Protein AF-A0A5N9AZ56-F1 (afdb_monomer_lite)

Radius of gyration: 14.03 Å; chains: 1; bounding box: 34×30×37 Å

Foldseek 3Di:
DAADAAEAEALPCQAPQVQFPWDDDDDDDPPDLADDIPDGNLPRDFPQVPQDDPPDHSPGDRPLNVQQVDPSYPYYYYDYSHVVSVVSSVVNRD

pLDDT: mean 82.96, std 14.0, range [46.94, 95.31]

Structure (mmCIF, N/CA/C/O backbone):
data_AF-A0A5N9AZ56-F1
#
_entry.id   AF-A0A5N9AZ56-F1
#
loop_
_atom_site.group_PDB
_atom_site.id
_atom_site.type_symbol
_atom_site.label_atom_id
_atom_site.label_alt_id
_atom_site.label_comp_id
_atom_site.label_asym_id
_atom_site.label_entity_id
_atom_site.label_seq_id
_atom_site.pdbx_PDB_ins_code
_atom_site.Cartn_x
_atom_site.Cartn_y
_atom_site.Cartn_z
_atom_site.occupancy
_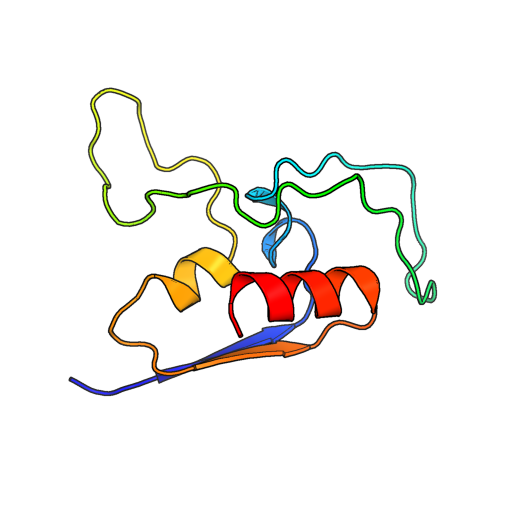atom_site.B_iso_or_equiv
_atom_site.auth_seq_id
_atom_site.auth_comp_id
_atom_site.auth_asym_id
_atom_site.auth_atom_id
_atom_site.pdbx_PDB_model_num
ATOM 1 N N . MET A 1 1 ? -19.996 -1.785 17.658 1.00 76.88 1 MET A N 1
ATOM 2 C CA . MET A 1 1 ? -19.945 -1.023 16.385 1.00 76.88 1 MET A CA 1
ATOM 3 C C . MET A 1 1 ? -19.929 -1.998 15.218 1.00 76.88 1 MET A C 1
ATOM 5 O O . MET A 1 1 ? -19.457 -3.113 15.410 1.00 76.88 1 MET A O 1
ATOM 9 N N . LYS A 1 2 ? -20.441 -1.612 14.041 1.00 86.50 2 LYS A N 1
ATOM 10 C CA . LYS A 1 2 ? -20.310 -2.428 12.820 1.00 86.50 2 LYS A CA 1
ATOM 11 C C . LYS A 1 2 ? -18.835 -2.503 12.407 1.00 86.50 2 LYS A C 1
ATOM 13 O O . LYS A 1 2 ? -18.124 -1.513 12.560 1.00 86.50 2 LYS A O 1
ATOM 18 N N . LYS A 1 3 ? -18.406 -3.665 11.915 1.00 93.38 3 LYS A N 1
ATOM 19 C CA . LYS A 1 3 ? -17.075 -3.881 11.338 1.00 93.38 3 LYS A CA 1
ATOM 20 C C . LYS A 1 3 ? -17.153 -3.797 9.817 1.00 93.38 3 LYS A C 1
ATOM 22 O O . LYS A 1 3 ? -18.118 -4.283 9.228 1.00 93.38 3 LYS A O 1
ATOM 27 N N . TYR A 1 4 ? -16.162 -3.159 9.206 1.00 94.19 4 TYR A N 1
ATOM 28 C CA . TYR A 1 4 ? -16.081 -2.936 7.765 1.00 94.19 4 TYR A CA 1
ATOM 29 C C . TYR A 1 4 ? -14.878 -3.658 7.162 1.00 94.19 4 TYR A C 1
ATOM 31 O O . TYR A 1 4 ? -13.847 -3.832 7.808 1.00 94.19 4 TYR A O 1
ATOM 39 N N . ARG A 1 5 ? -15.000 -4.040 5.890 1.00 94.62 5 ARG A N 1
ATOM 40 C CA . ARG A 1 5 ? -13.896 -4.555 5.075 1.00 94.62 5 ARG A CA 1
ATOM 41 C C . ARG A 1 5 ? -13.650 -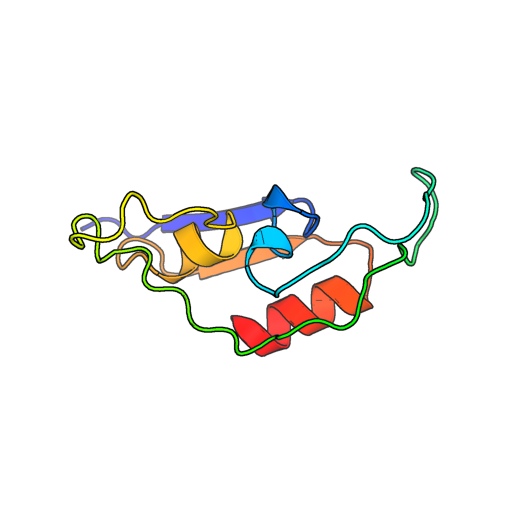3.588 3.935 1.00 94.62 5 ARG A C 1
ATOM 43 O O . ARG A 1 5 ? -14.597 -3.221 3.239 1.00 94.62 5 ARG A O 1
ATOM 50 N N . ALA A 1 6 ? -12.406 -3.174 3.759 1.00 92.69 6 ALA A N 1
ATOM 51 C CA . ALA A 1 6 ? -12.016 -2.237 2.725 1.00 92.69 6 ALA A CA 1
ATOM 52 C C . ALA A 1 6 ? -11.286 -2.938 1.579 1.00 92.69 6 ALA A C 1
ATOM 54 O O . ALA A 1 6 ? -10.535 -3.891 1.786 1.00 92.69 6 ALA A O 1
ATOM 55 N N . GLY A 1 7 ? -11.512 -2.431 0.368 1.00 94.31 7 GLY A N 1
ATOM 56 C CA . GLY A 1 7 ? -10.793 -2.820 -0.837 1.00 94.31 7 GLY A CA 1
ATOM 57 C C . GLY A 1 7 ? -10.086 -1.611 -1.436 1.00 94.31 7 GLY A C 1
ATOM 58 O O . GLY A 1 7 ? -10.698 -0.556 -1.597 1.00 94.31 7 GLY A O 1
ATOM 59 N N . ILE A 1 8 ? -8.812 -1.770 -1.780 1.00 94.44 8 ILE A N 1
ATOM 60 C CA . ILE A 1 8 ? -7.988 -0.751 -2.434 1.00 94.44 8 ILE A CA 1
ATOM 61 C C . ILE A 1 8 ? -7.607 -1.278 -3.813 1.00 94.44 8 ILE A C 1
ATOM 63 O O . ILE A 1 8 ? -7.020 -2.351 -3.930 1.00 94.44 8 ILE A O 1
ATOM 67 N N . ILE A 1 9 ? -7.935 -0.534 -4.869 1.00 94.50 9 ILE A N 1
ATOM 68 C CA . ILE A 1 9 ? -7.555 -0.884 -6.242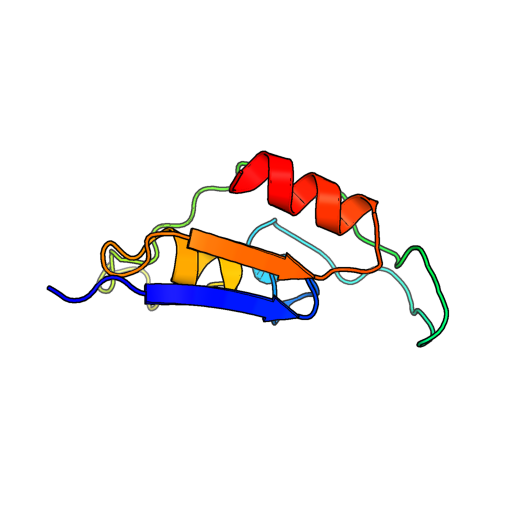 1.00 94.50 9 ILE A CA 1
ATOM 69 C C . ILE A 1 9 ? -6.464 0.086 -6.689 1.00 94.50 9 ILE A C 1
ATOM 71 O O . ILE A 1 9 ? -6.722 1.265 -6.922 1.00 94.50 9 ILE A O 1
ATOM 75 N N . GLY A 1 10 ? -5.244 -0.432 -6.816 1.00 93.00 10 GLY A N 1
ATOM 76 C CA . GLY A 1 10 ? -4.047 0.335 -7.141 1.00 93.00 10 GLY A CA 1
ATOM 77 C C . GLY A 1 10 ? -3.322 0.868 -5.903 1.00 93.00 10 GLY A C 1
ATOM 78 O O . GLY A 1 10 ? -3.841 1.677 -5.141 1.00 93.00 10 GLY A O 1
ATOM 79 N N . LEU A 1 11 ? -2.059 0.476 -5.766 1.00 94.00 11 LEU A N 1
ATOM 80 C CA . LEU A 1 11 ? -1.119 0.871 -4.718 1.00 94.00 11 LEU A CA 1
ATOM 81 C C . LEU A 1 11 ? -0.123 1.910 -5.252 1.00 94.00 11 LEU A C 1
ATOM 83 O O . LEU A 1 11 ? 1.086 1.816 -5.062 1.00 94.00 11 LEU A O 1
ATOM 87 N N . GLY A 1 12 ? -0.631 2.895 -5.996 1.00 91.19 12 GLY A N 1
ATOM 88 C CA . GLY A 1 12 ? 0.146 4.053 -6.444 1.00 91.19 12 GLY A CA 1
ATOM 89 C C . GLY A 1 12 ? 0.360 5.077 -5.329 1.00 91.19 12 GLY A C 1
ATOM 90 O O . GLY A 1 12 ? 0.206 4.763 -4.151 1.00 91.19 12 GLY A O 1
ATOM 91 N N . THR A 1 13 ? 0.663 6.322 -5.710 1.00 88.19 13 THR A N 1
ATOM 92 C CA . THR A 1 13 ? 0.886 7.439 -4.776 1.00 88.19 13 THR A CA 1
ATOM 93 C C . THR A 1 13 ? -0.207 7.511 -3.709 1.00 88.19 13 THR A C 1
ATOM 95 O O . THR A 1 13 ? 0.076 7.231 -2.553 1.00 88.19 13 THR A O 1
ATOM 98 N N . MET A 1 14 ? -1.466 7.744 -4.088 1.00 87.06 14 MET A N 1
ATOM 99 C CA . MET A 1 14 ? -2.567 7.837 -3.114 1.00 87.06 14 MET A CA 1
ATOM 100 C C . MET A 1 14 ? -2.946 6.498 -2.473 1.00 87.06 14 MET A C 1
ATOM 102 O O . MET A 1 14 ? -3.459 6.474 -1.359 1.00 87.06 14 MET A O 1
ATOM 106 N N . GLY A 1 15 ? -2.718 5.384 -3.173 1.00 91.62 15 GLY A N 1
ATOM 107 C CA . GLY A 1 15 ? -3.090 4.057 -2.685 1.00 91.62 15 GLY A CA 1
ATOM 108 C C . GLY A 1 15 ? -2.243 3.602 -1.500 1.00 91.62 15 GLY A C 1
ATOM 109 O O . GLY A 1 15 ? -2.792 3.050 -0.554 1.00 91.62 15 GLY A O 1
ATOM 110 N N . MET A 1 16 ? -0.928 3.853 -1.543 1.00 91.94 16 MET A N 1
ATOM 111 C CA . MET A 1 16 ? 0.018 3.374 -0.524 1.00 91.94 16 MET A CA 1
ATOM 112 C C . MET A 1 16 ? 1.319 4.184 -0.457 1.00 91.94 16 MET A C 1
ATOM 114 O O . MET A 1 16 ? 1.830 4.458 0.623 1.00 91.94 16 MET A O 1
ATOM 118 N N . LEU A 1 17 ? 1.882 4.566 -1.608 1.00 90.19 17 LEU A N 1
ATOM 119 C CA . LEU A 1 17 ? 3.285 4.990 -1.663 1.00 90.19 17 LEU A CA 1
ATOM 120 C C . LEU A 1 17 ? 3.565 6.321 -0.963 1.00 90.19 17 LEU A C 1
ATOM 122 O O . LEU A 1 17 ? 4.692 6.551 -0.537 1.00 90.19 17 LEU A O 1
ATOM 126 N N . LEU A 1 18 ? 2.567 7.200 -0.867 1.00 84.31 18 LEU A N 1
ATOM 127 C CA . LEU A 1 18 ? 2.729 8.569 -0.380 1.00 84.31 18 LEU A CA 1
ATOM 128 C C . LEU A 1 18 ? 3.420 8.650 0.998 1.00 84.31 18 LEU A C 1
ATOM 130 O O . LEU A 1 18 ? 4.213 9.559 1.221 1.00 84.31 18 LEU A O 1
ATOM 134 N N . ASN A 1 19 ? 3.194 7.660 1.863 1.00 82.81 19 ASN A N 1
ATOM 135 C CA . ASN A 1 19 ? 3.758 7.590 3.214 1.00 82.81 19 ASN A CA 1
ATOM 136 C C . ASN A 1 19 ? 5.037 6.757 3.349 1.00 82.81 19 ASN A C 1
ATOM 138 O O . ASN A 1 19 ? 5.568 6.638 4.450 1.00 82.81 19 ASN A O 1
ATOM 142 N N . MET A 1 20 ? 5.534 6.174 2.260 1.00 87.81 20 MET A N 1
ATOM 143 C CA . MET A 1 20 ? 6.726 5.317 2.254 1.00 87.81 20 MET A CA 1
ATOM 144 C C . MET A 1 20 ? 7.964 6.050 1.718 1.00 87.81 20 MET A C 1
ATOM 146 O O . MET A 1 20 ? 8.841 5.429 1.121 1.00 87.81 20 MET A O 1
ATOM 150 N N . GLU A 1 21 ? 8.000 7.381 1.856 1.00 81.56 21 GLU A N 1
ATOM 151 C CA . GLU A 1 21 ? 9.057 8.257 1.315 1.00 81.56 21 GLU A CA 1
ATOM 152 C C . GLU A 1 21 ? 9.282 8.088 -0.201 1.00 81.56 21 GLU A C 1
ATOM 154 O O . GLU A 1 21 ? 10.350 8.383 -0.746 1.00 81.56 21 GLU A O 1
ATOM 159 N N . HIS A 1 22 ? 8.241 7.640 -0.906 1.00 83.38 22 HIS A N 1
ATOM 160 C CA . HIS A 1 22 ? 8.280 7.426 -2.341 1.00 83.38 22 HIS A CA 1
ATOM 161 C C . HIS A 1 22 ? 8.610 8.713 -3.093 1.00 83.38 22 HIS A C 1
ATOM 163 O O . HIS A 1 22 ? 8.007 9.768 -2.883 1.00 83.38 22 HIS A O 1
ATOM 169 N N . ARG A 1 23 ? 9.490 8.587 -4.085 1.00 81.31 23 ARG A N 1
ATOM 170 C CA . ARG A 1 23 ? 9.719 9.615 -5.098 1.00 81.31 23 ARG A CA 1
ATOM 171 C C . ARG A 1 23 ? 9.236 9.112 -6.442 1.00 81.31 23 ARG A C 1
ATOM 173 O O . ARG A 1 23 ? 9.522 7.976 -6.828 1.00 81.31 23 ARG A O 1
ATOM 180 N N . ARG A 1 24 ? 8.530 9.969 -7.186 1.00 78.56 24 ARG A N 1
ATOM 181 C CA . ARG A 1 24 ? 8.190 9.671 -8.579 1.00 78.56 24 ARG A CA 1
ATOM 182 C C . ARG A 1 24 ? 9.489 9.451 -9.344 1.00 78.56 24 ARG A C 1
ATOM 184 O O . ARG A 1 24 ? 10.273 10.381 -9.509 1.00 78.56 24 ARG A O 1
ATOM 191 N N . ILE A 1 25 ? 9.677 8.234 -9.837 1.00 78.56 25 ILE A N 1
ATOM 192 C CA . ILE A 1 25 ? 10.769 7.909 -10.741 1.00 78.56 25 ILE A CA 1
ATOM 193 C C . ILE A 1 25 ? 10.176 7.562 -12.104 1.00 78.56 25 ILE A C 1
ATOM 195 O O . ILE A 1 25 ? 9.244 6.774 -12.198 1.00 78.56 25 ILE A O 1
ATOM 199 N N . GLY A 1 26 ? 10.670 8.207 -13.156 1.00 85.19 26 GLY A N 1
ATOM 200 C CA . GLY A 1 26 ? 10.300 7.904 -14.537 1.00 85.19 26 GLY A CA 1
ATOM 201 C C . GLY A 1 26 ? 8.813 8.039 -14.900 1.00 85.19 26 GLY A C 1
ATOM 202 O O . GLY A 1 26 ? 8.005 8.714 -14.250 1.00 85.19 26 GLY A O 1
ATOM 203 N N . PHE A 1 27 ? 8.487 7.390 -16.014 1.00 86.50 27 PHE A N 1
ATOM 204 C CA . PHE A 1 27 ? 7.154 7.280 -16.592 1.00 86.50 27 PHE A CA 1
ATOM 205 C C . PHE A 1 27 ? 6.846 5.801 -16.826 1.00 86.50 27 PHE A C 1
ATOM 207 O O . PHE A 1 27 ? 7.759 4.995 -16.987 1.00 86.50 27 PHE A O 1
ATOM 214 N N . TRP A 1 28 ? 5.564 5.459 -16.851 1.00 86.69 28 TRP A N 1
ATOM 215 C CA . TRP A 1 28 ? 5.087 4.117 -17.163 1.00 86.69 28 TRP A CA 1
ATOM 216 C C . TRP A 1 28 ? 3.840 4.207 -18.029 1.00 86.69 28 TRP A C 1
ATOM 218 O O . TRP A 1 28 ? 3.128 5.217 -18.031 1.00 86.69 28 TRP A O 1
ATOM 228 N N 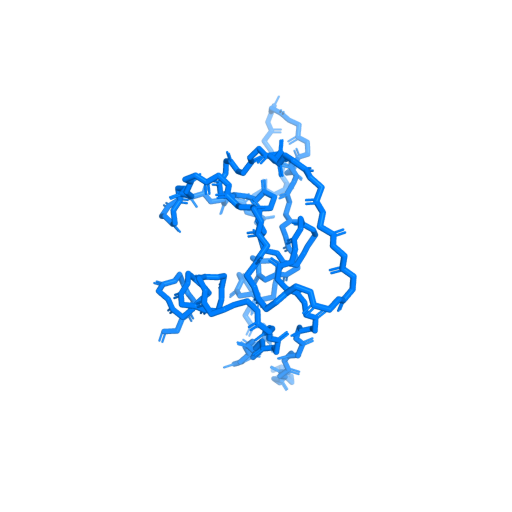. LYS A 1 29 ? 3.557 3.120 -18.732 1.00 90.31 29 LYS A N 1
ATOM 229 C CA . LYS A 1 29 ? 2.362 2.934 -19.535 1.00 90.31 29 LYS A CA 1
ATOM 230 C C . LYS A 1 29 ? 1.304 2.115 -18.788 1.00 90.31 29 LYS A C 1
ATOM 232 O O . LYS A 1 29 ? 1.606 1.397 -17.822 1.00 90.31 29 LYS A O 1
ATOM 237 N N . PRO A 1 30 ? 0.033 2.192 -19.205 1.00 84.31 30 PRO A N 1
ATOM 238 C CA . PRO A 1 30 ? -1.034 1.352 -18.669 1.00 84.31 30 PRO A CA 1
ATOM 239 C C . PRO A 1 30 ? -0.805 -0.160 -18.800 1.00 84.31 30 PRO A C 1
ATOM 241 O O . PRO A 1 30 ? -1.473 -0.908 -18.104 1.00 84.31 30 PRO A O 1
ATOM 244 N N . GLU A 1 31 ? 0.140 -0.629 -19.598 1.00 89.00 31 GLU A N 1
ATOM 245 C CA . GLU A 1 31 ? 0.447 -2.050 -19.790 1.00 89.00 31 GLU A CA 1
ATOM 246 C C . GLU A 1 31 ? 1.625 -2.560 -18.939 1.00 89.00 31 GLU A C 1
ATOM 248 O O . GLU A 1 31 ? 1.735 -3.761 -18.710 1.00 89.00 31 GLU A O 1
ATOM 253 N N . ASP A 1 32 ? 2.472 -1.673 -18.406 1.00 89.44 32 ASP A N 1
ATOM 254 C CA . ASP A 1 32 ? 3.712 -2.067 -17.718 1.00 89.44 32 ASP A CA 1
ATOM 255 C C . ASP A 1 32 ? 3.458 -2.893 -16.447 1.00 89.44 32 ASP A C 1
ATOM 257 O O . ASP A 1 32 ? 3.005 -2.363 -15.431 1.00 89.44 32 ASP A O 1
ATOM 261 N N . ALA A 1 33 ? 3.787 -4.182 -16.447 1.00 87.75 33 ALA A N 1
ATOM 262 C CA . ALA A 1 33 ? 3.574 -5.030 -15.271 1.00 87.75 33 ALA A CA 1
ATOM 263 C C . ALA A 1 33 ? 4.304 -4.504 -14.021 1.00 87.75 33 ALA A C 1
ATOM 265 O O . ALA A 1 33 ? 3.753 -4.557 -12.927 1.00 87.75 33 ALA A O 1
ATOM 266 N N . ILE A 1 34 ? 5.502 -3.944 -14.201 1.00 90.31 34 ILE A N 1
ATOM 267 C CA . ILE A 1 34 ? 6.320 -3.341 -13.145 1.00 90.31 34 ILE A CA 1
ATOM 268 C C . ILE A 1 34 ? 6.438 -1.852 -13.439 1.00 90.31 34 ILE A C 1
ATOM 270 O O . ILE A 1 34 ? 6.850 -1.458 -14.530 1.00 90.31 34 ILE A O 1
ATOM 274 N N . ARG A 1 35 ? 6.081 -1.017 -12.468 1.00 89.00 35 ARG A N 1
ATOM 275 C CA . ARG A 1 35 ? 6.170 0.434 -12.583 1.00 89.00 35 ARG A CA 1
ATOM 276 C C . ARG A 1 35 ? 7.403 0.911 -11.828 1.00 89.00 35 ARG A C 1
ATOM 278 O O . ARG A 1 35 ? 7.625 0.479 -10.694 1.00 89.00 35 ARG A O 1
ATOM 285 N N . PRO A 1 36 ? 8.170 1.855 -12.396 1.00 87.19 36 PRO A N 1
ATOM 286 C CA . PRO A 1 36 ? 9.254 2.493 -11.674 1.00 87.19 36 PRO A CA 1
ATOM 287 C C . PRO A 1 36 ? 8.762 2.993 -10.306 1.00 87.19 36 PRO A C 1
ATOM 289 O O . PRO A 1 36 ? 7.829 3.794 -10.195 1.00 87.19 36 PRO A O 1
ATOM 292 N N . THR A 1 37 ? 9.361 2.449 -9.256 1.00 85.69 37 THR A N 1
ATOM 293 C CA . THR A 1 37 ? 9.076 2.762 -7.858 1.00 85.69 37 THR A CA 1
ATOM 294 C C . THR A 1 37 ? 10.422 2.959 -7.176 1.00 85.69 37 THR A C 1
ATOM 296 O O . THR A 1 37 ? 11.313 2.130 -7.349 1.00 85.69 37 THR A O 1
ATOM 299 N N . SER A 1 38 ? 10.610 4.091 -6.493 1.00 88.00 38 SER A N 1
ATOM 300 C CA . SER A 1 38 ? 11.818 4.323 -5.698 1.00 88.00 38 SER A CA 1
ATOM 301 C C . SER A 1 38 ? 11.944 3.259 -4.610 1.00 88.00 38 SER A C 1
ATOM 303 O O . SER A 1 38 ? 10.975 2.561 -4.309 1.00 88.00 38 SER A O 1
ATOM 305 N N . GLU A 1 39 ? 13.110 3.183 -3.976 1.00 90.06 39 GLU A N 1
ATOM 306 C CA . GLU A 1 39 ? 13.218 2.489 -2.696 1.00 90.06 39 GLU A CA 1
ATOM 307 C C . GLU A 1 39 ? 12.145 3.016 -1.729 1.00 90.06 39 GLU A C 1
ATOM 309 O O . GLU A 1 39 ? 11.796 4.204 -1.762 1.00 90.06 39 GLU A O 1
ATOM 314 N N . LEU A 1 40 ? 11.557 2.101 -0.959 1.00 90.44 40 LEU A N 1
ATOM 315 C CA . LEU A 1 40 ? 10.432 2.376 -0.076 1.00 90.44 40 LEU A CA 1
ATOM 316 C C . LEU A 1 40 ? 10.879 2.218 1.369 1.00 90.44 40 LEU A C 1
ATOM 318 O O . LEU A 1 40 ? 11.442 1.191 1.740 1.00 90.44 40 LEU A O 1
ATOM 322 N N . ASN A 1 41 ? 10.536 3.194 2.202 1.00 90.44 41 ASN A N 1
ATOM 323 C CA . ASN A 1 41 ? 10.639 3.048 3.645 1.00 90.44 41 ASN A CA 1
ATOM 324 C C . ASN A 1 41 ? 9.381 2.330 4.167 1.00 90.44 41 ASN A C 1
ATOM 326 O O . ASN A 1 41 ? 8.425 2.957 4.627 1.00 90.44 41 ASN A O 1
ATOM 330 N N . ILE A 1 42 ? 9.359 0.998 4.030 1.00 91.00 42 ILE A N 1
ATOM 331 C CA . ILE A 1 42 ? 8.184 0.144 4.309 1.00 91.00 42 ILE A CA 1
ATOM 332 C C . ILE A 1 42 ? 7.699 0.299 5.756 1.00 91.00 42 ILE A C 1
ATOM 334 O O . ILE A 1 42 ? 6.496 0.246 6.014 1.00 91.00 42 ILE A O 1
ATOM 338 N N . HIS A 1 43 ? 8.608 0.571 6.694 1.00 87.50 43 HIS A N 1
ATOM 339 C CA . HIS A 1 43 ? 8.313 0.718 8.122 1.00 87.50 43 HIS A CA 1
ATOM 340 C C . HIS A 1 43 ? 8.194 2.177 8.587 1.00 87.50 43 HIS A C 1
ATOM 342 O O . HIS A 1 43 ? 8.158 2.432 9.794 1.00 87.50 43 HIS A O 1
ATOM 348 N N . HIS A 1 44 ? 8.110 3.141 7.662 1.00 83.69 44 HIS A N 1
ATOM 349 C CA . HIS A 1 44 ? 7.907 4.543 8.015 1.00 83.69 44 HIS A CA 1
ATOM 350 C C . HIS A 1 44 ? 6.621 4.706 8.841 1.00 83.69 44 HIS A C 1
ATOM 352 O O . HIS A 1 44 ? 5.531 4.305 8.413 1.00 83.69 44 HIS A O 1
ATOM 358 N N . LYS A 1 45 ? 6.753 5.257 10.051 1.00 71.00 45 LYS A N 1
ATOM 359 C CA . LYS A 1 45 ? 5.635 5.419 10.985 1.00 71.00 45 LYS A CA 1
ATOM 360 C C . LYS A 1 45 ? 4.821 6.654 10.632 1.00 71.00 45 LYS A C 1
ATOM 362 O O . LYS A 1 45 ? 5.369 7.722 10.382 1.00 71.00 45 LYS A O 1
ATOM 367 N N . THR A 1 46 ? 3.503 6.507 10.672 1.00 65.06 46 THR A N 1
ATOM 368 C CA . THR A 1 46 ? 2.549 7.586 10.412 1.00 65.06 46 THR A CA 1
ATOM 369 C C . THR A 1 46 ? 1.593 7.684 11.586 1.00 65.06 46 THR A C 1
ATOM 371 O O . THR A 1 46 ? 1.007 6.681 11.982 1.00 65.06 46 THR A O 1
ATOM 374 N N . TYR A 1 47 ? 1.410 8.885 12.120 1.00 61.44 47 TYR A N 1
ATOM 375 C CA . TYR A 1 47 ? 0.525 9.143 13.255 1.00 61.44 47 TYR A CA 1
ATOM 376 C C . TYR A 1 47 ? -0.763 9.784 12.726 1.00 61.44 47 TYR A C 1
ATOM 378 O O . TYR A 1 47 ? -0.947 10.997 12.784 1.00 61.44 47 TYR A O 1
ATOM 386 N N . LEU A 1 48 ? -1.610 8.978 12.076 1.00 61.16 48 LEU A N 1
ATOM 387 C CA . LEU A 1 48 ? -2.784 9.473 11.344 1.00 61.16 48 LEU A CA 1
ATOM 388 C C . LEU A 1 48 ? -3.932 9.914 12.255 1.00 61.16 48 LEU A C 1
ATOM 390 O O . LEU A 1 48 ? -4.693 10.804 11.881 1.00 61.16 48 LEU A O 1
ATOM 394 N N . HIS A 1 49 ? -4.051 9.311 13.437 1.00 53.66 49 HIS A N 1
ATOM 395 C CA . HIS A 1 49 ? -5.105 9.607 14.406 1.00 53.66 49 HIS A CA 1
ATOM 396 C C . HIS A 1 49 ? -4.733 10.701 15.422 1.00 53.66 49 HIS A C 1
ATOM 398 O O . HIS A 1 49 ? -5.605 11.177 16.147 1.00 53.66 49 HIS A O 1
ATOM 404 N N . GLU A 1 50 ? -3.479 11.164 15.449 1.00 54.34 50 GLU A N 1
ATOM 405 C CA . GLU A 1 50 ? -3.043 12.314 16.256 1.00 54.34 50 GLU A CA 1
ATOM 406 C C . GLU A 1 50 ? -3.338 13.632 15.515 1.00 54.34 50 GLU A C 1
ATOM 408 O O . GLU A 1 50 ? -2.456 14.433 15.203 1.00 54.34 50 GLU A O 1
ATOM 413 N N . ILE A 1 51 ? -4.608 13.871 15.179 1.00 52.06 51 ILE A N 1
ATOM 414 C CA . ILE A 1 51 ? -5.046 15.106 14.512 1.00 52.06 51 ILE A CA 1
ATOM 415 C C . ILE A 1 51 ? -5.280 16.181 15.575 1.00 52.06 51 ILE A C 1
ATOM 417 O O . ILE A 1 51 ? -6.415 16.487 15.902 1.00 52.06 51 ILE A O 1
ATOM 421 N N . VAL A 1 52 ? -4.190 16.666 16.166 1.00 47.47 52 VAL A N 1
ATOM 422 C CA . VAL A 1 52 ? -3.837 18.065 16.479 1.00 47.47 52 VAL A CA 1
ATOM 423 C C . VAL A 1 52 ? -2.478 17.955 17.169 1.00 47.47 52 VAL A C 1
ATOM 425 O O . VAL A 1 52 ? -2.393 17.819 18.386 1.00 47.47 52 VAL A O 1
ATOM 428 N N . THR A 1 53 ? -1.402 18.005 16.392 1.00 52.47 53 THR A N 1
ATOM 429 C CA . THR A 1 53 ? -0.124 18.461 16.940 1.00 52.47 53 THR A CA 1
ATOM 430 C C . THR A 1 53 ? 0.069 19.909 16.511 1.00 52.47 53 THR A C 1
ATOM 432 O O . THR A 1 53 ? -0.432 20.355 15.476 1.00 52.47 53 THR A O 1
ATOM 435 N N . ASP A 1 54 ? 0.816 20.651 17.311 1.00 51.00 54 ASP A N 1
ATOM 436 C CA . ASP A 1 54 ? 1.350 21.991 17.055 1.00 51.00 54 ASP A CA 1
ATOM 437 C C . ASP A 1 54 ? 2.128 22.123 15.723 1.00 51.00 54 ASP A C 1
ATOM 439 O O . ASP A 1 54 ? 2.525 23.221 15.338 1.00 51.00 54 ASP A O 1
ATOM 443 N N . LYS A 1 55 ? 2.310 21.015 14.991 1.00 48.97 55 LYS A N 1
ATOM 444 C CA . LYS A 1 55 ? 3.075 20.899 13.744 1.00 48.97 55 LYS A CA 1
ATOM 445 C C . LYS A 1 55 ? 2.229 20.828 12.464 1.00 48.97 55 LYS A C 1
ATOM 447 O O . LYS A 1 55 ? 2.798 20.717 11.381 1.00 48.97 55 LYS A O 1
ATOM 452 N N . GLY A 1 56 ? 0.903 20.953 12.559 1.00 47.12 56 GLY A N 1
ATOM 453 C CA . GLY A 1 56 ? -0.001 21.009 11.402 1.00 47.12 56 GLY A CA 1
ATOM 454 C C . GLY A 1 56 ? -0.690 19.680 11.075 1.00 47.12 56 GLY A C 1
ATOM 455 O O . GLY A 1 56 ? -0.483 18.671 11.743 1.00 47.12 56 GLY A O 1
ATOM 456 N N . ALA A 1 57 ? -1.579 19.701 10.071 1.00 46.94 57 ALA A N 1
ATOM 457 C CA . ALA A 1 57 ? -2.354 18.532 9.648 1.00 46.94 57 ALA A CA 1
ATOM 458 C C . ALA A 1 57 ? -1.441 17.333 9.354 1.00 46.94 57 ALA A C 1
ATOM 460 O O . ALA A 1 57 ? -0.339 17.525 8.833 1.00 46.94 57 ALA A O 1
ATOM 461 N N . SER A 1 58 ? -1.932 16.116 9.635 1.00 53.00 58 SER A N 1
ATOM 462 C CA . SER A 1 58 ? -1.349 14.863 9.140 1.00 53.00 58 SER A CA 1
ATOM 463 C C . SER A 1 58 ? -1.243 14.971 7.624 1.00 53.00 58 SER A C 1
ATOM 465 O O . SER A 1 58 ? -2.203 14.795 6.869 1.00 53.00 58 SER A O 1
ATOM 467 N N . SER A 1 59 ? -0.084 15.428 7.184 1.00 51.25 59 SER A N 1
ATOM 468 C CA . SER A 1 59 ? 0.187 15.692 5.797 1.00 51.25 59 SER A CA 1
ATOM 469 C C . SER A 1 59 ? 0.621 14.344 5.262 1.00 51.25 59 SER A C 1
ATOM 471 O O . SER A 1 59 ? 1.684 13.841 5.609 1.00 51.25 59 SER A O 1
ATOM 473 N N . PHE A 1 60 ? -0.274 13.774 4.450 1.00 54.47 60 PHE A N 1
ATOM 474 C CA . PHE A 1 60 ? -0.015 12.692 3.506 1.00 54.47 60 PHE A CA 1
ATOM 475 C C . PHE A 1 60 ? -0.389 11.250 3.900 1.00 54.47 60 PHE A C 1
ATOM 477 O O . PHE A 1 60 ? 0.297 10.320 3.507 1.00 54.47 60 PHE A O 1
ATOM 484 N N . ALA A 1 61 ? -1.549 11.015 4.528 1.00 67.81 61 ALA A N 1
ATOM 485 C CA . ALA A 1 61 ? -2.127 9.663 4.608 1.00 67.81 61 ALA A CA 1
ATOM 486 C C . ALA A 1 61 ? -2.344 9.028 3.215 1.00 67.81 61 ALA A C 1
ATOM 488 O O . ALA A 1 61 ? -3.015 9.619 2.363 1.00 67.81 61 ALA A O 1
ATOM 489 N N . SER A 1 62 ? -1.837 7.812 2.986 1.00 84.75 62 SER A N 1
ATOM 490 C CA . SER A 1 62 ? -2.338 6.966 1.896 1.00 84.75 62 SER A CA 1
ATOM 491 C C . SER A 1 62 ? -3.689 6.351 2.282 1.00 84.75 62 SER A C 1
ATOM 493 O O . SER A 1 62 ? -4.017 6.248 3.468 1.00 84.75 62 SER A O 1
ATOM 495 N N . TYR A 1 63 ? -4.484 5.909 1.303 1.00 88.44 63 TYR A N 1
ATOM 496 C CA . TYR A 1 63 ? -5.727 5.191 1.604 1.00 88.44 63 TYR A CA 1
ATOM 497 C C . TYR A 1 63 ? -5.467 3.902 2.394 1.00 88.44 63 TYR A C 1
ATOM 499 O O . TYR A 1 63 ? -6.257 3.581 3.276 1.00 88.44 63 TYR A O 1
ATOM 507 N N . ALA A 1 64 ? -4.364 3.195 2.128 1.00 90.94 64 ALA A N 1
ATOM 508 C CA . ALA A 1 64 ? -3.988 2.004 2.888 1.00 90.94 64 ALA A CA 1
ATOM 509 C C . ALA A 1 64 ? -3.738 2.311 4.368 1.00 90.94 64 ALA A C 1
ATOM 511 O O . ALA A 1 64 ? -4.318 1.652 5.228 1.00 90.94 64 ALA A O 1
ATOM 512 N N . ASP A 1 65 ? -2.961 3.353 4.672 1.00 86.12 65 ASP A N 1
ATOM 513 C CA . ASP A 1 65 ? -2.707 3.736 6.065 1.00 86.12 65 ASP A CA 1
ATOM 514 C C . ASP A 1 65 ? -3.994 4.190 6.763 1.00 86.12 65 ASP A C 1
ATOM 516 O O . ASP A 1 65 ? -4.270 3.780 7.888 1.00 86.12 65 ASP A O 1
ATOM 520 N N . ALA A 1 66 ? -4.817 4.990 6.076 1.00 83.06 66 ALA A N 1
ATOM 521 C CA . ALA A 1 66 ? -6.075 5.477 6.629 1.00 83.06 66 ALA A CA 1
ATOM 522 C C . ALA A 1 66 ? -7.062 4.344 6.931 1.00 83.06 66 ALA A C 1
ATOM 524 O O . ALA A 1 66 ? -7.855 4.465 7.853 1.00 83.06 66 ALA A O 1
ATOM 525 N N . LEU A 1 67 ? -7.055 3.262 6.154 1.00 87.69 67 LEU A N 1
ATOM 526 C CA . LEU A 1 67 ? -7.946 2.125 6.375 1.00 87.69 67 LEU A CA 1
ATOM 527 C C . LEU A 1 67 ? -7.407 1.167 7.442 1.00 87.69 67 LEU A C 1
ATOM 529 O O . LEU A 1 67 ? -8.207 0.629 8.203 1.00 87.69 67 LEU A O 1
ATOM 533 N N . GLN A 1 68 ? -6.087 0.985 7.529 1.00 86.31 68 GLN A N 1
ATOM 534 C CA . GLN A 1 68 ? -5.471 0.097 8.517 1.00 86.31 68 GLN A CA 1
ATOM 535 C C . GLN A 1 68 ? -5.496 0.676 9.940 1.00 86.31 68 GLN A C 1
ATOM 537 O O . GLN A 1 68 ? -5.692 -0.066 10.897 1.00 86.31 68 GLN A O 1
ATOM 542 N N . ASP A 1 69 ? -5.325 1.992 10.100 1.00 80.81 69 ASP A N 1
ATOM 543 C CA . ASP A 1 69 ? -5.243 2.649 11.419 1.00 80.81 69 ASP A CA 1
ATOM 544 C C . ASP A 1 69 ? -6.617 2.843 12.100 1.00 80.81 69 ASP A C 1
ATOM 546 O O . ASP A 1 69 ? -6.733 3.476 13.148 1.00 80.81 69 ASP A O 1
ATOM 550 N N . ARG A 1 70 ? -7.703 2.331 11.504 1.00 81.44 70 ARG A N 1
ATOM 551 C CA . ARG A 1 70 ? -9.079 2.587 11.952 1.00 81.44 70 ARG A CA 1
ATOM 552 C C . ARG A 1 70 ? -9.721 1.352 12.588 1.00 81.44 70 ARG A C 1
ATOM 554 O O . ARG A 1 70 ? -9.912 0.346 11.905 1.00 81.44 70 ARG A O 1
ATOM 561 N N . PRO A 1 71 ? -10.164 1.425 13.859 1.00 85.56 71 PRO A N 1
ATOM 562 C CA . PRO A 1 71 ? -10.693 0.269 14.583 1.00 85.56 71 PRO A CA 1
ATOM 563 C C . PRO A 1 71 ? -12.038 -0.239 14.040 1.00 85.56 71 PRO A C 1
ATOM 565 O O . PRO A 1 71 ? -12.487 -1.329 14.414 1.00 85.56 71 PRO A O 1
ATOM 568 N N . GLU A 1 72 ? -12.724 0.529 13.191 1.00 87.81 72 GLU A N 1
ATOM 569 C CA . GLU A 1 72 ? -13.954 0.091 12.532 1.00 87.81 72 GLU A CA 1
ATOM 570 C C . GLU A 1 72 ? -13.689 -0.864 11.362 1.00 87.81 72 GLU A C 1
ATOM 572 O O . GLU A 1 72 ? -14.597 -1.605 10.982 1.00 87.81 72 GLU A O 1
ATOM 577 N N . PHE A 1 73 ? -12.472 -0.889 10.812 1.00 90.00 73 PHE A N 1
ATOM 578 C CA . PHE A 1 73 ? -12.090 -1.824 9.760 1.00 90.00 73 PHE A CA 1
ATOM 579 C C . PHE A 1 73 ? -11.468 -3.085 10.366 1.00 90.00 73 PHE A C 1
ATOM 581 O O . PHE A 1 73 ? -10.639 -3.023 11.267 1.00 90.00 73 PHE A O 1
ATOM 588 N N . GLU A 1 74 ? -11.911 -4.252 9.902 1.00 92.94 74 GLU A N 1
ATOM 589 C CA . GLU A 1 74 ? -11.345 -5.554 10.294 1.00 92.94 74 GLU A CA 1
ATOM 590 C C . GLU A 1 74 ? -10.425 -6.147 9.222 1.00 92.94 74 GLU A C 1
ATOM 592 O O . GLU A 1 74 ? -9.754 -7.145 9.466 1.00 92.94 74 GLU A O 1
ATOM 597 N N . LEU A 1 75 ? -10.430 -5.559 8.024 1.00 91.50 75 LEU A N 1
ATOM 598 C CA . LEU A 1 75 ? -9.625 -5.988 6.890 1.00 91.50 75 LEU A CA 1
ATOM 599 C C . LEU A 1 75 ? -9.451 -4.831 5.905 1.00 91.50 75 LEU A C 1
ATOM 601 O O . LEU A 1 75 ? -10.441 -4.212 5.505 1.00 91.50 75 LEU A O 1
ATOM 605 N N . ALA A 1 76 ? -8.222 -4.625 5.438 1.00 91.19 76 ALA A N 1
ATOM 606 C CA . ALA A 1 76 ? -7.912 -3.870 4.232 1.00 91.19 76 ALA A CA 1
ATOM 607 C C . ALA A 1 76 ? -7.237 -4.811 3.223 1.00 91.19 76 ALA A C 1
ATOM 609 O O . ALA A 1 76 ? -6.138 -5.305 3.454 1.00 91.19 76 ALA A O 1
ATOM 610 N N . ALA A 1 77 ? -7.910 -5.085 2.107 1.00 94.56 77 ALA A N 1
ATOM 611 C CA . ALA A 1 77 ? -7.368 -5.888 1.015 1.00 94.56 77 ALA A CA 1
ATOM 612 C C . ALA A 1 77 ? -6.989 -4.990 -0.167 1.00 94.56 77 ALA A C 1
ATOM 614 O O . ALA A 1 77 ? -7.686 -4.017 -0.465 1.00 94.56 77 ALA A O 1
ATOM 615 N N . ALA A 1 78 ? -5.916 -5.338 -0.874 1.00 95.06 78 ALA A N 1
ATOM 616 C CA . ALA A 1 78 ? -5.435 -4.574 -2.017 1.00 95.06 78 ALA A CA 1
ATOM 617 C C . ALA A 1 78 ? -5.352 -5.415 -3.295 1.00 95.06 78 ALA A C 1
ATOM 619 O O . ALA A 1 78 ? -4.908 -6.562 -3.285 1.00 95.06 78 ALA A O 1
ATOM 620 N N . ALA A 1 79 ? -5.728 -4.800 -4.413 1.00 95.31 79 ALA A N 1
ATOM 621 C CA . ALA A 1 79 ? -5.502 -5.298 -5.759 1.00 95.31 79 ALA A CA 1
ATOM 622 C C . ALA A 1 79 ? -4.468 -4.404 -6.455 1.00 95.31 79 ALA A C 1
ATOM 624 O O . ALA A 1 79 ? -4.719 -3.228 -6.721 1.00 95.31 79 ALA A O 1
ATOM 625 N N . GLU A 1 80 ? -3.303 -4.964 -6.771 1.00 93.12 80 GLU A N 1
ATOM 626 C CA . GLU A 1 80 ? -2.231 -4.276 -7.488 1.00 93.12 80 GLU A CA 1
ATOM 627 C C . GLU A 1 80 ? -1.571 -5.227 -8.483 1.00 93.12 80 GLU A C 1
ATOM 629 O O . GLU A 1 80 ? -1.321 -6.401 -8.188 1.00 93.12 80 GLU A O 1
ATOM 634 N N . ARG A 1 81 ? -1.311 -4.694 -9.680 1.00 92.19 81 ARG A N 1
ATOM 635 C CA . ARG A 1 81 ? -0.662 -5.432 -10.760 1.00 92.19 81 ARG A CA 1
ATOM 636 C C . ARG A 1 81 ? 0.844 -5.513 -10.552 1.00 92.19 81 ARG A C 1
ATOM 638 O O . ARG A 1 81 ? 1.438 -6.526 -10.901 1.00 92.19 81 ARG A O 1
ATOM 645 N N . ASP A 1 82 ? 1.431 -4.451 -10.004 1.00 93.06 82 ASP A N 1
ATOM 646 C CA . ASP A 1 82 ? 2.855 -4.352 -9.731 1.00 93.06 82 ASP A CA 1
ATOM 647 C C . ASP A 1 82 ? 3.215 -5.262 -8.545 1.00 93.06 82 ASP A C 1
ATOM 649 O O . ASP A 1 82 ? 2.820 -4.980 -7.406 1.00 93.06 82 ASP A O 1
ATOM 653 N N . PRO A 1 83 ? 3.945 -6.368 -8.779 1.00 93.44 83 PRO A N 1
ATOM 654 C CA . PRO A 1 83 ? 4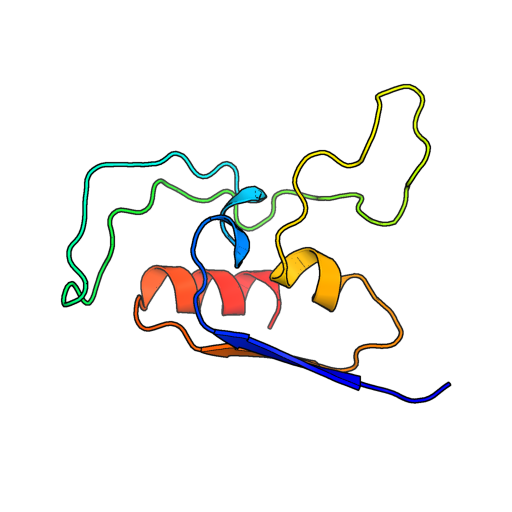.254 -7.323 -7.726 1.00 93.44 83 PRO A CA 1
ATOM 655 C C . PRO A 1 83 ? 5.142 -6.717 -6.634 1.00 93.44 83 PRO A C 1
ATOM 657 O O . PRO A 1 83 ? 4.997 -7.100 -5.478 1.00 93.44 83 PRO A O 1
ATOM 660 N N . THR A 1 84 ? 6.003 -5.748 -6.959 1.00 92.44 84 THR A N 1
ATOM 661 C CA . THR A 1 84 ? 6.858 -5.067 -5.979 1.00 92.44 84 THR A CA 1
ATOM 662 C C . THR A 1 84 ? 6.003 -4.287 -4.990 1.00 92.44 84 THR A C 1
ATOM 664 O O . THR A 1 84 ? 6.160 -4.422 -3.779 1.00 92.44 84 THR A O 1
ATOM 667 N N . ARG A 1 85 ? 5.031 -3.522 -5.496 1.00 93.75 85 ARG A N 1
ATOM 668 C CA . ARG A 1 85 ? 4.109 -2.752 -4.646 1.00 93.75 85 ARG A CA 1
ATOM 669 C C . ARG A 1 85 ? 3.156 -3.658 -3.873 1.00 93.75 85 ARG A C 1
ATOM 671 O O . ARG A 1 85 ? 2.883 -3.398 -2.707 1.00 93.75 85 ARG A O 1
ATOM 678 N N . ARG A 1 86 ? 2.681 -4.743 -4.490 1.00 94.62 86 ARG A N 1
ATOM 679 C CA . ARG A 1 86 ? 1.857 -5.746 -3.802 1.00 94.62 86 ARG A CA 1
ATOM 680 C C . ARG A 1 86 ? 2.609 -6.386 -2.634 1.00 94.62 86 ARG A C 1
ATOM 682 O O . ARG A 1 86 ? 2.040 -6.513 -1.557 1.00 94.62 86 ARG A O 1
ATOM 689 N N . ASN A 1 87 ? 3.873 -6.755 -2.830 1.00 94.38 87 ASN A N 1
ATOM 690 C CA . ASN A 1 87 ? 4.692 -7.341 -1.772 1.00 94.38 87 ASN A CA 1
ATOM 691 C C . ASN A 1 87 ? 4.956 -6.331 -0.646 1.00 94.38 87 ASN A C 1
ATOM 693 O O . ASN A 1 87 ? 4.818 -6.695 0.514 1.00 94.38 87 ASN A O 1
ATOM 697 N N . ALA A 1 88 ? 5.218 -5.061 -0.974 1.00 94.31 88 ALA A N 1
ATOM 698 C CA . ALA A 1 88 ? 5.364 -4.003 0.029 1.00 94.31 88 ALA A CA 1
ATOM 699 C C . ALA A 1 88 ? 4.078 -3.769 0.850 1.00 94.31 88 ALA A C 1
ATOM 701 O O . ALA A 1 88 ? 4.154 -3.506 2.047 1.00 94.31 88 ALA A O 1
ATOM 702 N N . PHE A 1 89 ? 2.893 -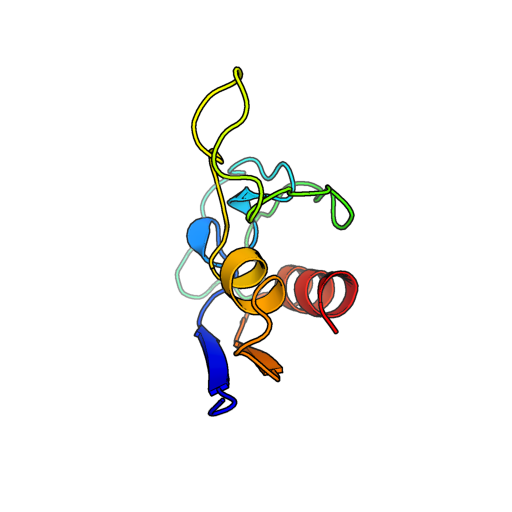3.895 0.239 1.00 94.69 89 PHE A N 1
ATOM 703 C CA . PHE A 1 89 ? 1.621 -3.847 0.972 1.00 94.69 89 PHE A CA 1
ATOM 704 C C . PHE A 1 89 ? 1.484 -5.011 1.951 1.00 94.69 89 PHE A C 1
ATOM 706 O O . PHE A 1 89 ? 1.108 -4.794 3.098 1.00 94.69 89 PHE A O 1
ATOM 713 N N . ILE A 1 90 ? 1.794 -6.231 1.499 1.00 94.31 90 ILE A N 1
ATOM 714 C CA . ILE A 1 90 ? 1.753 -7.427 2.349 1.00 94.31 90 ILE A CA 1
ATOM 715 C C . ILE A 1 90 ? 2.722 -7.259 3.520 1.00 94.31 90 ILE A C 1
ATOM 717 O O . ILE A 1 90 ? 2.325 -7.464 4.653 1.00 94.31 90 ILE A O 1
ATOM 721 N N . GLU A 1 91 ? 3.952 -6.818 3.264 1.00 94.38 91 GLU A N 1
ATOM 722 C CA . GLU A 1 91 ? 4.960 -6.615 4.308 1.00 94.38 91 GLU A CA 1
ATOM 723 C C . GLU A 1 91 ? 4.566 -5.531 5.324 1.00 94.38 91 GLU A C 1
ATOM 725 O O . GLU A 1 91 ? 4.885 -5.645 6.506 1.00 94.38 91 GLU A O 1
ATOM 730 N N . ARG A 1 92 ? 3.872 -4.473 4.885 1.00 90.81 92 ARG A N 1
ATOM 731 C CA . ARG A 1 92 ? 3.469 -3.374 5.772 1.00 90.81 92 ARG A CA 1
ATOM 732 C C . ARG A 1 92 ? 2.192 -3.651 6.566 1.00 90.81 92 ARG A C 1
ATOM 734 O O . ARG A 1 92 ? 2.103 -3.196 7.705 1.00 90.81 92 ARG A O 1
ATOM 741 N N . TYR A 1 93 ? 1.190 -4.296 5.966 1.00 88.12 93 TYR A N 1
ATOM 742 C CA . TYR A 1 93 ? -0.174 -4.354 6.516 1.00 88.12 93 TYR A CA 1
ATOM 743 C C . TYR A 1 93 ? -0.746 -5.769 6.707 1.00 88.12 93 TYR A C 1
ATOM 745 O O . TYR A 1 93 ? -1.797 -5.891 7.342 1.00 88.12 93 TYR A O 1
ATOM 753 N N . GLY A 1 94 ? -0.122 -6.797 6.121 1.00 82.62 94 GLY A N 1
ATOM 754 C CA . GLY A 1 94 ? -0.551 -8.202 6.187 1.00 82.62 94 GLY A CA 1
ATOM 755 C C . GLY A 1 94 ? 0.166 -8.989 7.272 1.00 82.62 94 GLY A C 1
ATOM 756 O O . GLY A 1 94 ? -0.454 -9.963 7.752 1.00 82.62 94 GLY A O 1
#

Secondary structure (DSSP, 8-state):
---EEEEEE--STTTTGGGTT----S---TT-SS-------TT-----S----TT-S-TT--HHHHHHT-TTEEEEEEE-S-HHHHHHHHHHH-

Sequence (94 aa):
MKKYRAGIIGLGTMGMLLNMEHRRIGFWKPEDAIRPTSELNIHHKTYLHEIVTDKGASSFASYADALQDRPEFELAAAAERDPTRRNAFIERYG